Protein AF-R7BP49-F1 (afdb_monomer_lite)

pLDDT: mean 89.94, std 10.21, range [45.31, 98.69]

Structure (mmCIF, N/CA/C/O backbone):
data_AF-R7BP49-F1
#
_entry.id   AF-R7BP49-F1
#
loop_
_atom_site.group_PDB
_atom_site.id
_atom_site.type_symbol
_atom_site.label_atom_id
_atom_site.label_alt_id
_atom_site.label_comp_id
_atom_site.label_asym_id
_atom_site.label_entity_id
_atom_site.label_seq_id
_atom_site.pdbx_PDB_ins_code
_atom_site.Cartn_x
_atom_site.Cartn_y
_atom_site.Cartn_z
_atom_site.occupancy
_atom_site.B_iso_or_equiv
_atom_site.auth_seq_id
_atom_site.auth_comp_id
_atom_site.auth_asym_id
_atom_site.auth_atom_id
_atom_site.pdbx_PDB_model_num
ATOM 1 N N . MET A 1 1 ? 64.793 8.394 -51.355 1.00 45.31 1 MET A N 1
ATOM 2 C CA . MET A 1 1 ? 64.317 8.386 -49.951 1.00 45.31 1 MET A CA 1
ATOM 3 C C . MET A 1 1 ? 62.879 8.900 -49.948 1.00 45.31 1 MET A C 1
ATOM 5 O O . MET A 1 1 ? 62.645 10.075 -50.202 1.00 45.31 1 MET A O 1
ATOM 9 N N . ASN A 1 2 ? 61.905 7.989 -49.867 1.00 50.00 2 ASN A N 1
ATOM 10 C CA . ASN A 1 2 ? 60.581 8.175 -50.478 1.00 50.00 2 ASN A CA 1
ATOM 11 C C . ASN A 1 2 ? 59.576 8.895 -49.555 1.00 50.00 2 ASN A C 1
ATOM 13 O O . ASN A 1 2 ? 58.986 8.273 -48.675 1.00 50.00 2 ASN A O 1
ATOM 17 N N . ARG A 1 3 ? 59.296 10.179 -49.835 1.00 54.47 3 ARG A N 1
ATOM 18 C CA . ARG A 1 3 ? 58.255 11.026 -49.197 1.00 54.47 3 ARG A CA 1
ATOM 19 C C . ARG A 1 3 ? 56.801 10.529 -49.368 1.00 54.47 3 ARG A C 1
ATOM 21 O O . ARG A 1 3 ? 55.885 11.114 -48.804 1.00 54.47 3 ARG A O 1
ATOM 28 N N . ILE A 1 4 ? 56.578 9.449 -50.120 1.00 57.53 4 ILE A N 1
ATOM 29 C CA . ILE A 1 4 ? 55.246 8.942 -50.506 1.00 57.53 4 ILE A CA 1
ATOM 30 C C . ILE A 1 4 ? 54.594 8.078 -49.398 1.00 57.53 4 ILE A C 1
ATOM 32 O O . ILE A 1 4 ? 53.382 7.892 -49.397 1.00 57.53 4 ILE A O 1
ATOM 36 N N . ARG A 1 5 ? 55.348 7.599 -48.394 1.00 63.31 5 ARG A N 1
ATOM 37 C CA . ARG A 1 5 ? 54.803 6.701 -47.349 1.00 63.31 5 ARG A CA 1
ATOM 38 C C . ARG A 1 5 ? 53.986 7.397 -46.253 1.00 63.31 5 ARG A C 1
ATOM 40 O O . ARG A 1 5 ? 53.000 6.828 -45.805 1.00 63.31 5 ARG A O 1
ATOM 47 N N . ILE A 1 6 ? 54.345 8.616 -45.844 1.00 69.62 6 ILE A N 1
ATOM 48 C CA . ILE A 1 6 ? 53.715 9.275 -44.679 1.00 69.62 6 ILE A CA 1
ATOM 49 C C . ILE A 1 6 ? 52.261 9.664 -44.980 1.00 69.62 6 ILE A C 1
ATOM 51 O O . ILE A 1 6 ? 51.375 9.397 -44.177 1.00 69.62 6 ILE A O 1
ATOM 55 N N . ARG A 1 7 ? 51.990 10.219 -46.170 1.00 72.56 7 ARG A N 1
ATOM 56 C CA . ARG A 1 7 ? 50.642 10.674 -46.547 1.00 72.56 7 ARG A CA 1
ATOM 57 C C . ARG A 1 7 ? 49.639 9.521 -46.641 1.00 72.56 7 ARG A C 1
ATOM 59 O O . ARG A 1 7 ? 48.511 9.671 -46.193 1.00 72.56 7 ARG A O 1
ATOM 66 N N . ASN A 1 8 ? 50.059 8.367 -47.158 1.00 77.12 8 ASN A N 1
ATOM 67 C CA . ASN A 1 8 ? 49.196 7.187 -47.244 1.00 77.12 8 ASN A CA 1
ATOM 68 C C . ASN A 1 8 ? 48.911 6.583 -45.863 1.00 77.12 8 ASN A C 1
ATOM 70 O O . ASN A 1 8 ? 47.786 6.164 -45.617 1.00 77.12 8 ASN A O 1
ATOM 74 N N . ILE A 1 9 ? 49.894 6.588 -44.955 1.00 82.19 9 ILE A N 1
ATOM 75 C CA . ILE A 1 9 ? 49.701 6.148 -43.565 1.00 82.19 9 ILE A CA 1
ATOM 76 C C . ILE A 1 9 ? 48.737 7.095 -42.836 1.00 82.19 9 ILE A C 1
ATOM 78 O O . ILE A 1 9 ? 47.821 6.620 -42.174 1.00 82.19 9 ILE A O 1
ATOM 82 N N . CYS A 1 10 ? 48.872 8.414 -43.021 1.00 82.38 10 CYS A N 1
ATOM 83 C CA . CYS A 1 10 ? 47.944 9.396 -42.450 1.00 82.38 10 CYS A CA 1
ATOM 84 C C . CYS A 1 10 ? 46.516 9.264 -43.005 1.00 82.38 10 CYS A C 1
ATOM 86 O O . CYS A 1 10 ? 45.552 9.355 -42.251 1.00 82.38 10 CYS A O 1
ATOM 88 N N . ILE A 1 11 ? 46.353 9.033 -44.312 1.00 87.94 11 ILE A N 1
ATOM 89 C CA . ILE A 1 11 ? 45.025 8.811 -44.907 1.00 87.94 11 ILE A CA 1
ATOM 90 C C . ILE A 1 11 ? 44.417 7.510 -44.367 1.00 87.94 11 ILE A C 1
ATOM 92 O O . ILE A 1 11 ? 43.256 7.502 -43.967 1.00 87.94 11 ILE A O 1
ATOM 96 N N . ALA A 1 12 ? 45.202 6.431 -44.287 1.00 87.69 12 ALA A N 1
ATOM 97 C CA . ALA A 1 12 ? 44.746 5.161 -43.729 1.00 87.69 12 ALA A CA 1
ATOM 98 C C . ALA A 1 12 ? 44.321 5.299 -42.257 1.00 87.69 12 ALA A C 1
ATOM 100 O O . ALA A 1 12 ? 43.263 4.795 -41.887 1.00 87.69 12 ALA A O 1
ATOM 101 N N . SER A 1 13 ? 45.082 6.032 -41.434 1.00 89.31 13 SER A N 1
ATOM 102 C CA . SER A 1 13 ? 44.701 6.277 -40.039 1.00 89.31 13 SER A CA 1
ATOM 103 C C . SER A 1 13 ? 43.409 7.085 -39.927 1.00 89.31 13 SER A C 1
ATOM 105 O O . SER A 1 13 ? 42.563 6.737 -39.113 1.00 89.31 13 SER A O 1
ATOM 107 N N . ILE A 1 14 ? 43.206 8.104 -40.773 1.00 93.06 14 ILE A N 1
ATOM 108 C CA . ILE A 1 14 ? 41.964 8.900 -40.783 1.00 93.06 14 ILE A CA 1
ATOM 109 C C . ILE A 1 14 ? 40.758 8.020 -41.124 1.00 93.06 14 ILE A C 1
ATOM 111 O O . ILE A 1 14 ? 39.738 8.090 -40.443 1.00 93.06 14 ILE A O 1
ATOM 115 N N . VAL A 1 15 ? 40.870 7.165 -42.143 1.00 94.38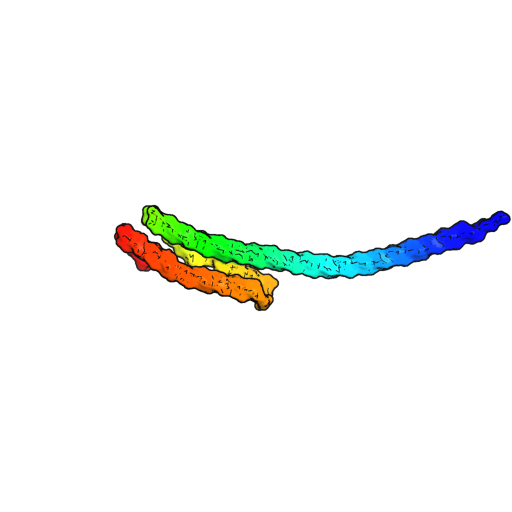 15 VAL A N 1
ATOM 116 C CA . VAL A 1 15 ? 39.779 6.263 -42.545 1.00 94.38 15 VAL A CA 1
ATOM 117 C C . VAL A 1 15 ? 39.438 5.275 -41.427 1.00 94.38 15 VAL A C 1
ATOM 119 O O . VAL A 1 15 ? 38.261 5.068 -41.136 1.00 94.38 15 VAL A O 1
ATOM 122 N N . VAL A 1 16 ? 40.448 4.705 -40.762 1.00 94.25 16 VAL A N 1
ATOM 123 C CA . VAL A 1 16 ? 40.244 3.797 -39.622 1.00 94.25 16 VAL A CA 1
ATOM 124 C C . VAL A 1 16 ? 39.575 4.521 -38.451 1.00 94.25 16 VAL A C 1
ATOM 126 O O . VAL A 1 16 ? 38.617 3.999 -37.885 1.00 94.25 16 VAL A O 1
ATOM 129 N N . THR A 1 17 ? 40.015 5.737 -38.116 1.00 95.25 17 THR A N 1
ATOM 130 C CA . THR A 1 17 ? 39.380 6.551 -37.069 1.00 95.25 17 THR A CA 1
ATOM 131 C C . THR A 1 17 ? 37.928 6.883 -37.412 1.00 95.25 17 THR A C 1
ATOM 133 O O . THR A 1 17 ? 37.067 6.763 -36.545 1.00 95.25 17 THR A O 1
ATOM 136 N N . LEU A 1 18 ? 37.625 7.241 -38.665 1.00 95.19 18 LEU A N 1
ATOM 137 C CA . LEU A 1 18 ? 36.252 7.510 -39.107 1.00 95.19 18 LEU A CA 1
ATOM 138 C C . LEU A 1 18 ? 35.366 6.260 -39.019 1.00 95.19 18 LEU A C 1
ATOM 140 O O . LEU A 1 18 ? 34.237 6.350 -38.542 1.00 95.19 18 LEU A O 1
ATOM 144 N N . MET A 1 19 ? 35.878 5.088 -39.409 1.00 95.38 19 MET A N 1
ATOM 145 C CA . MET A 1 19 ? 35.164 3.818 -39.227 1.00 95.38 19 MET A CA 1
ATOM 146 C C . MET A 1 19 ? 34.874 3.526 -37.751 1.00 95.38 19 MET A C 1
ATOM 148 O O . MET A 1 19 ? 33.741 3.197 -37.403 1.00 95.38 19 MET A O 1
ATOM 152 N N . LEU A 1 20 ? 35.875 3.671 -36.876 1.00 94.81 20 LEU A N 1
ATOM 153 C CA . LEU A 1 20 ? 35.722 3.476 -35.430 1.00 94.81 20 LEU A CA 1
ATOM 154 C C . LEU A 1 20 ? 34.710 4.454 -34.823 1.00 94.81 20 LEU A C 1
ATOM 156 O O . LEU A 1 20 ? 33.918 4.056 -33.967 1.00 94.81 20 LEU A O 1
ATOM 160 N N . ALA A 1 21 ? 34.699 5.708 -35.282 1.00 95.06 21 ALA A N 1
ATOM 161 C CA . ALA A 1 21 ? 33.736 6.712 -34.844 1.00 95.06 21 ALA A CA 1
ATOM 162 C C . ALA A 1 21 ? 32.304 6.321 -35.240 1.00 95.06 21 ALA A C 1
ATOM 164 O O . ALA A 1 21 ? 31.417 6.314 -34.390 1.00 95.06 21 ALA A O 1
ATOM 165 N N . LEU A 1 22 ? 32.084 5.917 -36.497 1.00 94.19 22 LEU A N 1
ATOM 166 C CA . LEU A 1 22 ? 30.771 5.462 -36.969 1.00 94.19 22 LEU A CA 1
ATOM 167 C C . LEU A 1 22 ? 30.287 4.211 -36.223 1.00 94.19 22 LEU A C 1
ATOM 169 O O . LEU A 1 22 ? 29.120 4.142 -35.835 1.00 94.19 22 LEU A O 1
ATOM 173 N N . LEU A 1 23 ? 31.183 3.251 -35.969 1.00 94.06 23 LEU A N 1
ATOM 174 C CA . LEU A 1 23 ? 30.872 2.058 -35.180 1.00 94.06 23 LEU A CA 1
ATOM 175 C C . LEU A 1 23 ? 30.461 2.428 -33.748 1.00 94.06 23 LEU A C 1
ATOM 177 O O . LEU A 1 23 ? 29.447 1.939 -33.253 1.00 94.06 23 LEU A O 1
ATOM 181 N N . SER A 1 24 ? 31.219 3.321 -33.106 1.00 90.12 24 SER A N 1
ATOM 182 C CA . SER A 1 24 ? 30.938 3.800 -31.747 1.00 90.12 24 SER A CA 1
ATOM 183 C C . SER A 1 24 ? 29.579 4.493 -31.663 1.00 90.12 24 SER A C 1
ATOM 185 O O . SER A 1 24 ? 28.807 4.198 -30.756 1.00 90.12 24 SER A O 1
ATOM 187 N N . ILE A 1 25 ? 29.245 5.347 -32.637 1.00 92.69 25 ILE A N 1
ATOM 188 C CA . ILE A 1 25 ? 27.934 6.012 -32.718 1.00 92.69 25 ILE A CA 1
ATOM 189 C C . ILE A 1 25 ? 26.811 4.974 -32.845 1.00 92.69 25 ILE A C 1
ATOM 191 O O . ILE A 1 25 ? 25.817 5.052 -32.126 1.00 92.69 25 ILE A O 1
ATOM 195 N N . GLY A 1 26 ? 26.979 3.967 -33.708 1.00 88.38 26 GLY A N 1
ATOM 196 C CA . GLY A 1 26 ? 25.990 2.900 -33.878 1.00 88.38 26 GLY A CA 1
ATOM 197 C C . GLY A 1 26 ? 25.748 2.086 -32.602 1.00 88.38 26 GLY A C 1
ATOM 198 O O . GLY A 1 26 ? 24.600 1.772 -32.281 1.00 88.38 26 GLY A O 1
ATOM 199 N N . LEU A 1 27 ? 26.810 1.775 -31.850 1.00 87.81 27 LEU A N 1
ATOM 200 C CA . LEU A 1 27 ? 26.702 1.117 -30.544 1.00 87.81 27 LEU A CA 1
ATOM 201 C C . LEU A 1 27 ? 26.020 2.016 -29.507 1.00 87.81 27 LEU A C 1
ATOM 203 O O . LEU A 1 27 ? 25.194 1.527 -28.744 1.00 87.81 27 LEU A O 1
ATOM 207 N N . PHE A 1 28 ? 26.314 3.318 -29.510 1.00 89.19 28 PHE A N 1
ATOM 208 C CA . PHE A 1 28 ? 25.725 4.277 -28.577 1.00 89.19 28 PHE A CA 1
ATOM 209 C C . PHE A 1 28 ? 24.210 4.413 -28.772 1.00 89.19 28 PHE A C 1
ATOM 211 O O . PHE A 1 28 ? 23.463 4.355 -27.803 1.00 89.19 28 PHE A O 1
ATOM 218 N N . LEU A 1 29 ? 23.745 4.504 -30.023 1.00 84.69 29 LEU A N 1
ATOM 219 C CA . LEU A 1 29 ? 22.314 4.585 -30.342 1.00 84.69 29 LEU A CA 1
ATOM 220 C C . LEU A 1 29 ? 21.556 3.316 -29.925 1.00 84.69 29 LEU A C 1
ATOM 222 O O . LEU A 1 29 ? 20.474 3.401 -29.348 1.00 84.69 29 LEU A O 1
ATOM 226 N N . LYS A 1 30 ? 22.132 2.130 -30.171 1.00 81.75 30 LYS A N 1
ATOM 227 C CA . LYS A 1 30 ? 21.543 0.863 -29.705 1.00 81.75 30 LYS A CA 1
ATOM 228 C C . LYS A 1 30 ? 21.546 0.756 -28.180 1.00 81.75 30 LYS A C 1
ATOM 230 O O . LYS A 1 30 ? 20.566 0.294 -27.604 1.00 81.75 30 LYS A O 1
ATOM 235 N N . GLY A 1 31 ? 22.636 1.188 -27.547 1.00 76.94 31 GLY A N 1
ATOM 236 C CA . GLY A 1 31 ? 22.785 1.198 -26.097 1.00 76.94 31 GLY A CA 1
ATOM 237 C C . GLY A 1 31 ? 21.772 2.113 -25.416 1.00 76.94 31 GLY A C 1
ATOM 238 O O . GLY A 1 31 ? 21.183 1.704 -24.425 1.00 76.94 31 GLY A O 1
ATOM 239 N N . GLN A 1 32 ? 21.504 3.298 -25.976 1.00 77.81 32 GLN A N 1
ATOM 240 C CA . GLN A 1 32 ? 20.499 4.222 -25.440 1.00 77.81 32 GLN A CA 1
ATOM 241 C C . GLN A 1 32 ? 19.097 3.611 -25.430 1.00 77.81 32 GLN A C 1
ATOM 243 O O . GLN A 1 32 ? 18.470 3.596 -24.380 1.00 77.81 32 GLN A O 1
ATOM 248 N N . ALA A 1 33 ? 18.637 3.024 -26.538 1.00 78.44 33 ALA A N 1
ATOM 249 C CA . ALA A 1 33 ? 17.304 2.416 -26.591 1.00 78.44 33 ALA A CA 1
ATOM 250 C C . ALA A 1 33 ? 17.143 1.243 -25.600 1.00 78.44 33 ALA A C 1
ATOM 252 O O . ALA A 1 33 ? 16.099 1.085 -24.971 1.00 78.44 33 ALA A O 1
ATOM 253 N N . GLN A 1 34 ? 18.185 0.420 -25.433 1.00 81.25 34 GLN A N 1
ATOM 254 C CA . GLN A 1 34 ? 18.180 -0.661 -24.439 1.00 81.25 34 GLN A CA 1
ATOM 255 C C . GLN A 1 34 ? 18.215 -0.126 -23.005 1.00 81.25 34 GLN A C 1
ATOM 257 O O . GLN A 1 34 ? 17.562 -0.685 -22.126 1.00 81.25 34 GLN A O 1
ATOM 262 N N . PHE A 1 35 ? 18.963 0.951 -22.773 1.00 81.12 35 PHE A N 1
ATOM 263 C CA . PHE A 1 35 ? 19.062 1.594 -21.471 1.00 81.12 35 PHE A CA 1
ATOM 264 C C . PHE A 1 35 ? 17.748 2.272 -21.075 1.00 81.12 35 PHE A C 1
ATOM 266 O O . PHE A 1 35 ? 17.308 2.092 -19.948 1.00 81.12 35 PHE A O 1
ATOM 273 N N . GLU A 1 36 ? 17.075 2.965 -21.997 1.00 82.56 36 GLU A N 1
ATOM 274 C CA . GLU A 1 36 ? 15.751 3.557 -21.764 1.00 82.56 36 GLU A CA 1
ATOM 275 C C . GLU A 1 36 ? 14.702 2.489 -21.435 1.00 82.56 36 GLU A C 1
ATOM 277 O O . GLU A 1 36 ? 13.921 2.652 -20.496 1.00 82.56 36 GLU A O 1
ATOM 282 N N . ALA A 1 37 ? 14.711 1.362 -22.156 1.00 80.56 37 ALA A N 1
ATOM 283 C CA . ALA A 1 37 ? 13.815 0.243 -21.869 1.00 80.56 37 ALA A CA 1
ATOM 284 C C . ALA A 1 37 ? 14.090 -0.374 -20.486 1.00 80.56 37 ALA A C 1
ATOM 286 O O . ALA A 1 37 ? 13.154 -0.656 -19.737 1.00 80.56 37 ALA A O 1
ATOM 287 N N . LEU A 1 38 ? 15.365 -0.550 -20.125 1.00 84.25 38 LEU A N 1
ATOM 288 C CA . LEU A 1 38 ? 15.760 -1.061 -18.812 1.00 84.25 38 LEU A CA 1
ATOM 289 C C . LEU A 1 38 ? 15.398 -0.083 -17.689 1.00 84.25 38 LEU A C 1
ATOM 291 O O . LEU A 1 38 ? 14.906 -0.507 -16.644 1.00 84.25 38 LEU A O 1
ATOM 295 N N . GLN A 1 39 ? 15.621 1.212 -17.903 1.00 84.12 39 GLN A N 1
ATOM 296 C CA . GLN A 1 39 ? 15.283 2.259 -16.948 1.00 84.12 39 GLN A CA 1
ATOM 297 C C . GLN A 1 39 ? 13.775 2.302 -16.710 1.00 84.12 39 GLN A C 1
ATOM 299 O O . GLN A 1 39 ? 13.346 2.217 -15.567 1.00 84.12 39 GLN A O 1
ATOM 304 N N . THR A 1 40 ? 12.979 2.294 -17.780 1.00 83.56 40 THR A N 1
ATOM 305 C CA . THR A 1 40 ? 11.513 2.246 -17.688 1.00 83.56 40 THR A CA 1
ATOM 306 C C . THR A 1 40 ? 11.043 1.017 -16.910 1.00 83.56 40 THR A C 1
ATOM 308 O O . THR A 1 40 ? 10.245 1.140 -15.987 1.00 83.56 40 THR A O 1
ATOM 311 N N . ALA A 1 41 ? 11.574 -0.169 -17.227 1.00 82.81 41 ALA A N 1
ATOM 312 C CA . ALA A 1 41 ? 11.225 -1.395 -16.511 1.00 82.81 41 ALA A CA 1
ATOM 313 C C . ALA A 1 41 ? 11.610 -1.334 -15.021 1.00 82.81 41 ALA A C 1
ATOM 315 O O . ALA A 1 41 ? 10.866 -1.822 -14.171 1.00 82.81 41 ALA A O 1
ATOM 316 N N . THR A 1 42 ? 12.747 -0.712 -14.702 1.00 87.06 42 THR A N 1
ATOM 317 C CA . THR A 1 42 ? 13.209 -0.517 -13.321 1.00 87.06 42 THR A CA 1
ATOM 318 C C . THR A 1 42 ? 12.303 0.453 -12.567 1.00 87.06 42 THR A C 1
ATOM 320 O O . THR A 1 42 ? 11.886 0.149 -11.453 1.00 87.06 42 THR A O 1
ATOM 323 N N . ASP A 1 43 ? 11.944 1.582 -13.175 1.00 84.56 43 ASP A N 1
ATOM 324 C CA . ASP A 1 43 ? 11.061 2.579 -12.566 1.00 84.56 43 ASP A CA 1
ATOM 325 C C . ASP A 1 43 ? 9.666 1.994 -12.309 1.00 84.56 43 ASP A C 1
ATOM 327 O O . ASP A 1 43 ? 9.103 2.171 -11.226 1.00 84.56 43 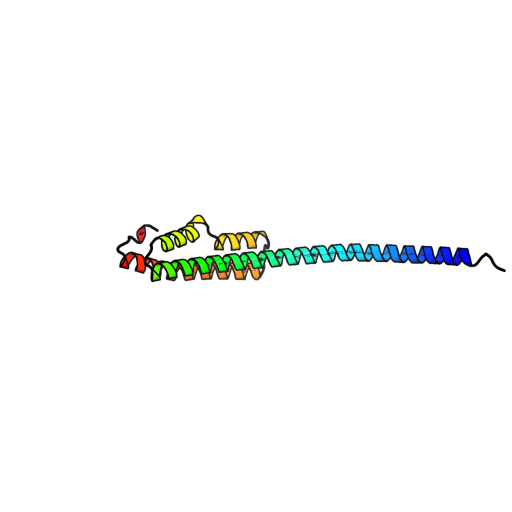ASP A O 1
ATOM 331 N N . THR A 1 44 ? 9.132 1.222 -13.262 1.00 84.50 44 THR A N 1
ATOM 332 C CA . THR A 1 44 ? 7.880 0.481 -13.080 1.00 84.50 44 THR A CA 1
ATOM 333 C C . THR A 1 44 ? 7.989 -0.527 -11.937 1.00 84.50 44 THR A C 1
ATOM 335 O O . THR A 1 44 ? 7.100 -0.569 -11.089 1.00 84.50 44 THR A O 1
ATOM 338 N N . TYR A 1 45 ? 9.075 -1.306 -11.867 1.00 85.81 45 TYR A N 1
ATOM 339 C CA . TYR A 1 45 ? 9.305 -2.261 -10.778 1.00 85.81 45 TYR A CA 1
ATOM 340 C C . TYR A 1 45 ? 9.328 -1.572 -9.404 1.00 85.81 45 TYR A C 1
ATOM 342 O O . TYR A 1 45 ? 8.599 -1.981 -8.501 1.00 85.81 45 TYR A O 1
ATOM 350 N N . VAL A 1 46 ? 10.102 -0.491 -9.259 1.00 87.25 46 VAL A N 1
ATOM 351 C CA . VAL A 1 46 ? 10.200 0.281 -8.007 1.00 87.25 46 VAL A CA 1
ATOM 352 C C . VAL A 1 46 ? 8.843 0.856 -7.609 1.00 87.25 46 VAL A C 1
ATOM 354 O O . VAL A 1 46 ? 8.472 0.841 -6.435 1.00 87.25 46 VAL A O 1
ATOM 357 N N . ALA A 1 47 ? 8.070 1.346 -8.578 1.00 86.38 47 ALA A N 1
ATOM 358 C CA . ALA A 1 47 ? 6.740 1.868 -8.305 1.00 86.38 47 ALA A CA 1
ATOM 359 C C . ALA A 1 47 ? 5.775 0.771 -7.823 1.00 86.38 47 ALA A C 1
ATOM 361 O O . ALA A 1 47 ? 5.005 1.022 -6.899 1.00 86.38 47 ALA A O 1
ATOM 362 N N . CYS A 1 48 ? 5.852 -0.439 -8.385 1.00 89.31 48 CYS A N 1
ATOM 363 C CA . CYS A 1 48 ? 5.050 -1.576 -7.924 1.00 89.31 48 CYS A CA 1
ATOM 364 C C . CYS A 1 48 ? 5.408 -1.991 -6.500 1.00 89.31 48 CYS A C 1
ATOM 366 O O . CYS A 1 48 ? 4.524 -2.258 -5.689 1.00 89.31 48 CYS A O 1
ATOM 368 N N . GLU A 1 49 ? 6.706 -2.036 -6.193 1.00 92.31 49 GLU A N 1
ATOM 369 C CA . GLU A 1 49 ? 7.189 -2.346 -4.850 1.00 92.31 49 GLU A CA 1
ATOM 370 C C . GLU A 1 49 ? 6.655 -1.330 -3.837 1.00 92.31 49 GLU A C 1
ATOM 372 O O . GLU A 1 49 ? 6.167 -1.709 -2.773 1.00 92.31 49 GLU A O 1
ATOM 377 N N . LYS A 1 50 ? 6.674 -0.043 -4.195 1.00 94.44 50 LYS A N 1
ATOM 378 C CA . LYS A 1 50 ? 6.132 1.024 -3.356 1.00 94.44 50 LYS A CA 1
ATOM 379 C C . LYS A 1 50 ? 4.635 0.852 -3.092 1.00 94.44 50 LYS A C 1
ATOM 381 O O . LYS A 1 50 ? 4.213 0.990 -1.946 1.00 94.44 50 LYS A O 1
ATOM 386 N N . ASP A 1 51 ? 3.844 0.534 -4.113 1.00 95.31 51 ASP A N 1
ATOM 387 C CA . ASP A 1 51 ? 2.398 0.333 -3.952 1.00 95.31 51 ASP A CA 1
ATOM 388 C C . ASP A 1 51 ? 2.111 -0.900 -3.075 1.00 95.31 51 ASP A C 1
ATOM 390 O O . ASP A 1 51 ? 1.280 -0.854 -2.166 1.00 95.31 51 ASP A O 1
ATOM 394 N N . ALA A 1 52 ? 2.868 -1.985 -3.259 1.00 94.38 52 ALA A N 1
ATOM 395 C CA . ALA A 1 52 ? 2.780 -3.167 -2.405 1.00 94.38 52 ALA A CA 1
ATOM 396 C C . ALA A 1 52 ? 3.126 -2.867 -0.940 1.00 94.38 52 ALA A C 1
ATOM 398 O O . ALA A 1 52 ? 2.408 -3.285 -0.027 1.00 94.38 52 ALA A O 1
ATOM 399 N N . GLN A 1 53 ? 4.189 -2.096 -0.707 1.00 96.88 53 GLN A N 1
ATOM 400 C CA . GLN A 1 53 ? 4.575 -1.647 0.630 1.00 96.88 53 GLN A CA 1
ATOM 401 C C . GLN A 1 53 ? 3.520 -0.733 1.254 1.00 96.88 53 GLN A C 1
ATOM 403 O O . GLN A 1 53 ? 3.247 -0.850 2.450 1.00 96.88 53 GLN A O 1
ATOM 408 N N . GLN A 1 54 ? 2.903 0.154 0.470 1.00 97.62 54 GLN A N 1
ATOM 409 C CA . GLN A 1 54 ? 1.837 1.029 0.947 1.00 97.62 54 GLN A CA 1
ATOM 410 C C . GLN A 1 54 ? 0.619 0.218 1.398 1.00 97.62 54 GLN A C 1
ATOM 412 O O . GLN A 1 54 ? 0.127 0.439 2.505 1.00 97.62 54 GLN A O 1
ATOM 417 N N . LEU A 1 55 ? 0.180 -0.760 0.599 1.00 97.25 55 LEU A N 1
ATOM 418 C CA . LEU A 1 55 ? -0.923 -1.646 0.972 1.00 97.25 55 LEU A CA 1
ATOM 419 C C . LEU A 1 55 ? -0.614 -2.415 2.260 1.00 97.25 55 LEU A C 1
ATOM 421 O O . LEU A 1 55 ? -1.430 -2.431 3.183 1.00 97.25 55 LEU A O 1
ATOM 425 N N . GLN A 1 56 ? 0.575 -3.019 2.343 1.0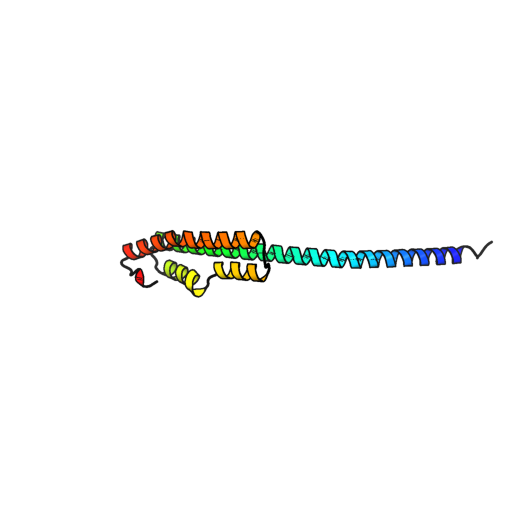0 98.00 56 GLN A N 1
ATOM 426 C CA . GLN A 1 56 ? 1.007 -3.748 3.535 1.00 98.00 56 GLN A CA 1
ATOM 427 C C . GLN A 1 56 ? 1.033 -2.839 4.768 1.00 98.00 56 GLN A C 1
ATOM 429 O O . GLN A 1 56 ? 0.523 -3.208 5.824 1.00 98.00 56 GLN A O 1
ATOM 434 N N . THR A 1 57 ? 1.600 -1.640 4.637 1.00 98.38 57 THR A N 1
ATOM 435 C CA . THR A 1 57 ? 1.701 -0.672 5.735 1.00 98.38 57 THR A CA 1
ATOM 436 C C . THR A 1 57 ? 0.325 -0.234 6.217 1.00 98.38 57 THR A C 1
ATOM 438 O O . THR A 1 57 ? 0.087 -0.192 7.422 1.00 98.38 57 THR A O 1
ATOM 441 N N . ALA A 1 58 ? -0.597 0.036 5.297 1.00 98.06 58 ALA A N 1
ATOM 442 C CA . ALA A 1 58 ? -1.955 0.428 5.635 1.00 98.06 58 ALA A CA 1
ATOM 443 C C . ALA A 1 58 ? -2.734 -0.711 6.316 1.00 98.06 58 ALA A C 1
ATOM 445 O O . ALA A 1 58 ? -3.395 -0.479 7.324 1.00 98.06 58 ALA A O 1
ATOM 446 N N . SER A 1 59 ? -2.591 -1.958 5.849 1.00 98.31 59 SER A N 1
ATOM 447 C CA . SER A 1 59 ? -3.183 -3.115 6.539 1.00 98.31 59 SER A CA 1
ATOM 448 C C . SER A 1 59 ? -2.598 -3.301 7.943 1.00 98.31 59 SER A C 1
ATOM 450 O O . SER A 1 59 ? -3.346 -3.503 8.894 1.00 98.31 59 SER A O 1
ATOM 452 N N . ASN A 1 60 ? -1.276 -3.179 8.102 1.00 98.56 60 ASN A N 1
ATOM 453 C CA . ASN A 1 60 ? -0.625 -3.261 9.413 1.00 98.56 60 ASN A CA 1
ATOM 454 C C . ASN A 1 60 ? -1.103 -2.151 10.356 1.00 98.56 60 ASN A C 1
ATOM 456 O O . ASN A 1 60 ? -1.284 -2.390 11.548 1.00 98.56 60 ASN A O 1
ATOM 460 N N . TYR A 1 61 ? -1.310 -0.942 9.830 1.00 98.62 61 TYR A N 1
ATOM 461 C CA . TYR A 1 61 ? -1.832 0.181 10.598 1.00 98.62 61 TYR A CA 1
ATOM 462 C C . TYR A 1 61 ? -3.230 -0.111 11.155 1.00 98.62 61 TYR A C 1
ATOM 464 O O . TYR A 1 61 ? -3.456 0.118 12.342 1.00 98.62 61 TYR A O 1
ATOM 472 N N . LEU A 1 62 ? -4.136 -0.663 10.340 1.00 98.56 62 LEU A N 1
ATOM 473 C CA . LEU A 1 62 ? -5.484 -1.062 10.764 1.00 98.56 62 LEU A CA 1
ATOM 474 C C . LEU A 1 62 ? -5.447 -2.114 11.885 1.00 98.56 62 LEU A C 1
ATOM 476 O O . LEU A 1 62 ? -6.080 -1.940 12.934 1.00 98.56 62 LEU A O 1
ATOM 480 N N . THR A 1 63 ? -4.632 -3.158 11.724 1.00 98.38 63 THR A N 1
ATOM 481 C CA . THR A 1 63 ? -4.457 -4.187 12.759 1.00 98.38 63 THR A CA 1
ATOM 482 C C . THR A 1 63 ? -3.860 -3.603 14.040 1.00 98.38 63 THR A C 1
ATOM 484 O O . THR A 1 63 ? -4.275 -3.954 15.147 1.00 98.38 63 THR A O 1
ATOM 487 N N . GLU A 1 64 ? -2.924 -2.663 13.920 1.00 98.69 64 GLU A N 1
ATOM 488 C CA . GLU A 1 64 ? -2.320 -1.989 15.067 1.00 98.69 64 GLU A CA 1
ATOM 489 C C . GLU A 1 64 ? -3.319 -1.087 15.803 1.00 98.69 64 GLU A C 1
ATOM 491 O O . GLU A 1 64 ? -3.376 -1.130 17.032 1.00 98.69 64 GLU A O 1
ATOM 496 N N . GLN A 1 65 ? -4.158 -0.324 15.091 1.00 98.62 65 GLN A N 1
ATOM 497 C CA . GLN A 1 65 ? -5.218 0.474 15.721 1.00 98.62 65 GLN A CA 1
ATOM 498 C C . GLN A 1 65 ? -6.210 -0.416 16.475 1.00 98.62 65 GLN A C 1
ATOM 500 O O . GLN A 1 65 ? -6.566 -0.119 17.615 1.00 98.62 65 GLN A O 1
ATOM 505 N N . THR A 1 66 ? -6.578 -1.555 15.887 1.00 98.38 66 THR A N 1
ATOM 506 C CA . THR A 1 66 ? -7.428 -2.562 16.535 1.00 98.38 66 THR A CA 1
ATOM 507 C C . THR A 1 66 ? -6.783 -3.088 17.819 1.00 98.38 66 THR A C 1
ATOM 509 O O . THR A 1 66 ? -7.424 -3.141 18.871 1.00 98.38 66 THR A O 1
ATOM 512 N N . ARG A 1 67 ? -5.494 -3.449 17.765 1.00 98.50 67 ARG A N 1
ATOM 513 C CA . ARG A 1 67 ? -4.736 -3.940 18.925 1.00 98.50 67 ARG A CA 1
ATOM 514 C C . ARG A 1 67 ? -4.651 -2.887 20.029 1.00 98.50 67 ARG A C 1
ATOM 516 O O . ARG A 1 67 ? -4.845 -3.215 21.198 1.00 98.50 67 ARG A O 1
ATOM 523 N N . LEU A 1 68 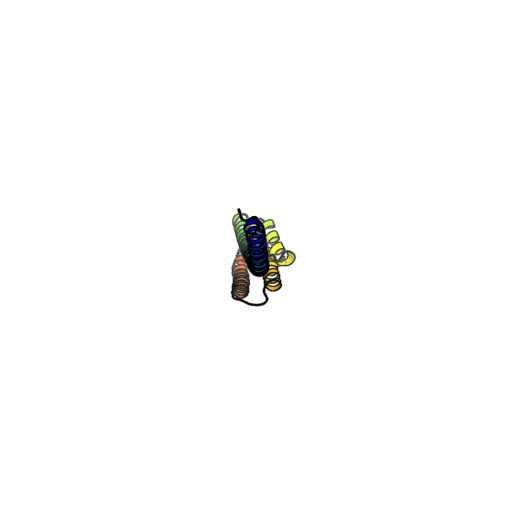? -4.361 -1.635 19.676 1.00 98.56 68 LEU A N 1
ATOM 524 C CA . LEU A 1 68 ? -4.272 -0.527 20.626 1.00 98.56 68 LEU A CA 1
ATOM 525 C C . LEU A 1 68 ? -5.631 -0.236 21.271 1.00 98.56 68 LEU A C 1
ATOM 527 O O . LEU A 1 68 ? -5.693 -0.131 22.495 1.00 98.56 68 LEU A O 1
ATOM 531 N N . ALA A 1 69 ? -6.713 -0.212 20.488 1.00 97.44 69 ALA A N 1
ATOM 532 C CA . ALA A 1 69 ? -8.074 -0.095 21.005 1.00 97.44 69 ALA A CA 1
ATOM 533 C C . ALA A 1 69 ? -8.393 -1.216 22.006 1.00 97.44 69 ALA A C 1
ATOM 535 O O . ALA A 1 69 ? -8.862 -0.941 23.107 1.00 97.44 69 ALA A O 1
ATOM 536 N N . ALA A 1 70 ? -8.070 -2.469 21.670 1.00 96.88 70 ALA A N 1
ATOM 537 C CA . ALA A 1 70 ? -8.287 -3.614 22.553 1.00 96.88 70 ALA A CA 1
ATOM 538 C C . ALA A 1 70 ? -7.469 -3.550 23.851 1.00 96.88 70 ALA A C 1
ATOM 540 O O . ALA A 1 70 ? -7.944 -3.969 24.903 1.00 96.88 70 ALA A O 1
ATOM 541 N N . MET A 1 71 ? -6.242 -3.029 23.793 1.00 97.62 71 MET A N 1
ATOM 542 C CA . MET A 1 71 ? -5.359 -2.964 24.958 1.00 97.62 71 MET A CA 1
ATOM 543 C C . MET A 1 71 ? -5.655 -1.802 25.901 1.00 97.62 71 MET A C 1
ATOM 545 O O . MET A 1 71 ? -5.424 -1.939 27.101 1.00 97.62 71 MET A O 1
ATOM 549 N N . THR A 1 72 ? -6.097 -0.656 25.381 1.00 96.75 72 THR A N 1
ATOM 550 C CA . THR A 1 72 ? -6.269 0.557 26.195 1.00 96.75 72 THR A CA 1
ATOM 551 C C . THR A 1 72 ? -7.726 0.946 26.408 1.00 96.75 72 THR A C 1
ATOM 553 O O . THR A 1 72 ? -8.020 1.680 27.348 1.00 96.75 72 THR A O 1
ATOM 556 N N . GLY A 1 73 ? -8.634 0.502 25.537 1.00 94.75 73 GLY A N 1
ATOM 557 C CA . GLY A 1 73 ? -10.028 0.936 25.524 1.00 94.75 73 GLY A CA 1
ATOM 558 C C . GLY A 1 73 ? -10.244 2.374 25.033 1.00 94.75 73 GLY A C 1
ATOM 559 O O . GLY A 1 73 ? -11.362 2.878 25.107 1.00 94.75 73 GLY A O 1
ATOM 560 N N . GLU A 1 74 ? -9.210 3.065 24.548 1.00 95.44 74 GLU A N 1
ATOM 561 C CA . GLU A 1 74 ? -9.334 4.462 24.118 1.00 95.44 74 GLU A CA 1
ATOM 562 C C . GLU A 1 74 ? -9.982 4.578 22.729 1.00 95.44 74 GLU A C 1
ATOM 564 O O . GLU A 1 74 ? -9.469 4.030 21.751 1.00 95.44 74 GLU A O 1
ATOM 569 N N . SER A 1 75 ? -11.058 5.370 22.618 1.00 92.62 75 SER A N 1
ATOM 570 C CA . SER A 1 75 ? -11.821 5.542 21.368 1.00 92.62 75 SER A CA 1
ATOM 571 C C . SER A 1 75 ? -10.996 6.118 20.218 1.00 92.62 75 SER A C 1
ATOM 573 O O . SER A 1 75 ? -11.243 5.776 19.070 1.00 92.62 75 SER A O 1
ATOM 575 N N . LYS A 1 76 ? -9.959 6.915 20.512 1.00 96.25 76 LYS A N 1
ATOM 576 C CA . LYS A 1 76 ? -9.107 7.556 19.495 1.00 96.25 76 LYS A CA 1
ATOM 577 C C . LYS A 1 76 ? -8.502 6.565 18.492 1.00 96.25 76 LYS A C 1
ATOM 579 O O . LYS A 1 76 ? -8.245 6.940 17.355 1.00 96.25 76 LYS A O 1
ATOM 584 N N . TYR A 1 77 ? -8.247 5.323 18.913 1.00 97.94 77 TYR A N 1
ATOM 585 C CA . TYR A 1 77 ? -7.700 4.284 18.039 1.00 97.94 77 TYR A CA 1
ATOM 586 C C . TYR A 1 77 ? -8.782 3.695 17.122 1.00 97.94 77 TYR A C 1
ATOM 588 O O . TYR A 1 77 ? -8.509 3.419 15.958 1.00 97.94 77 TYR A O 1
ATOM 596 N N . ILE A 1 78 ? -10.022 3.586 17.610 1.00 96.31 78 ILE A N 1
ATOM 597 C CA . ILE A 1 78 ? -11.191 3.208 16.802 1.00 96.31 78 ILE A CA 1
ATOM 598 C C . ILE A 1 78 ? -11.485 4.314 15.777 1.00 96.31 78 ILE A C 1
ATOM 600 O O . ILE A 1 78 ? -11.613 4.037 14.587 1.00 96.31 78 ILE A O 1
ATOM 604 N N . ASP A 1 79 ? -11.480 5.579 16.204 1.00 96.12 79 ASP A N 1
ATOM 605 C CA . ASP A 1 79 ? -11.679 6.732 15.316 1.00 96.12 79 ASP A CA 1
ATOM 606 C C . ASP A 1 79 ? -10.606 6.785 14.216 1.00 96.12 79 ASP A C 1
ATOM 608 O O . ASP A 1 79 ? -10.904 7.010 13.041 1.00 96.12 79 ASP A O 1
ATOM 612 N N . ALA A 1 80 ? -9.344 6.538 14.583 1.00 98.06 80 ALA A N 1
ATOM 613 C CA . ALA A 1 80 ? -8.229 6.494 13.645 1.00 98.06 80 ALA A CA 1
ATOM 614 C C . ALA A 1 80 ? -8.366 5.350 12.626 1.00 98.06 80 ALA A C 1
ATOM 616 O O . ALA A 1 80 ? -8.123 5.563 11.436 1.00 98.06 80 ALA A O 1
ATOM 617 N N . TYR A 1 81 ? -8.811 4.169 13.070 1.00 97.88 81 TYR A N 1
ATOM 618 C CA . TYR A 1 81 ? -9.119 3.040 12.193 1.00 97.88 81 TYR A CA 1
ATOM 619 C C . TYR A 1 81 ? -10.178 3.422 11.152 1.00 97.88 81 TYR A C 1
ATOM 621 O O . TYR A 1 81 ? -9.954 3.287 9.948 1.00 97.88 81 TYR A O 1
ATOM 629 N N . PHE A 1 82 ? -11.327 3.940 11.595 1.00 96.56 82 PHE A N 1
ATOM 630 C CA . PHE A 1 82 ? -12.423 4.271 10.684 1.00 96.56 82 PHE A CA 1
ATOM 631 C C . PHE A 1 82 ? -12.108 5.466 9.789 1.00 96.56 82 PHE A C 1
ATOM 633 O O . PHE A 1 82 ? -12.577 5.508 8.653 1.00 96.56 82 PHE A O 1
ATOM 640 N N . ASN A 1 83 ? -11.274 6.406 10.235 1.00 97.62 83 ASN A N 1
ATOM 641 C CA . ASN A 1 83 ? -10.769 7.460 9.364 1.00 97.62 83 ASN A CA 1
ATOM 642 C C . ASN A 1 83 ? -9.892 6.896 8.233 1.00 97.62 83 ASN A C 1
ATOM 644 O O . ASN A 1 83 ? -10.034 7.319 7.084 1.00 97.62 83 ASN A O 1
ATOM 648 N N . GLU A 1 84 ? -9.025 5.922 8.527 1.00 98.00 84 GLU A N 1
ATOM 649 C CA . GLU A 1 84 ? -8.250 5.238 7.487 1.00 98.00 84 GLU A CA 1
ATOM 650 C C . GLU A 1 84 ? -9.172 4.511 6.500 1.00 98.00 84 GLU A C 1
ATOM 652 O O . GLU A 1 84 ? -9.038 4.696 5.296 1.00 98.00 84 GLU A O 1
ATOM 657 N N . VAL A 1 85 ? -10.159 3.754 6.983 1.00 96.81 85 VAL A N 1
ATOM 658 C CA . VAL A 1 85 ? -11.069 2.980 6.119 1.00 96.81 85 VAL A CA 1
ATOM 659 C C . VAL A 1 85 ? -12.000 3.858 5.279 1.00 96.81 85 VAL A C 1
ATOM 661 O O . VAL A 1 85 ? -12.250 3.567 4.109 1.00 96.81 85 VAL A O 1
ATOM 664 N N . ASN A 1 86 ? -12.551 4.925 5.856 1.00 95.81 86 ASN A N 1
ATOM 665 C CA . ASN A 1 86 ? -13.624 5.689 5.219 1.00 95.81 86 ASN A CA 1
ATOM 666 C C . ASN A 1 86 ? -13.126 6.919 4.460 1.00 95.81 86 ASN A C 1
ATOM 668 O O . ASN A 1 86 ? -13.749 7.304 3.465 1.00 95.81 86 ASN A O 1
ATOM 672 N N . SER A 1 87 ? -12.013 7.512 4.895 1.00 96.44 87 SER A N 1
ATOM 673 C CA . SER A 1 87 ? -11.512 8.777 4.351 1.00 96.44 87 SER A CA 1
ATOM 674 C C . SER A 1 87 ? -10.208 8.600 3.584 1.00 96.44 87 SER A C 1
ATOM 676 O O . SER A 1 87 ? -10.129 9.020 2.433 1.00 96.44 87 SER A O 1
ATOM 678 N N . ILE A 1 88 ? -9.190 8.000 4.210 1.00 97.75 88 ILE A N 1
ATOM 679 C CA . ILE A 1 88 ? -7.836 7.953 3.635 1.00 97.75 88 ILE A CA 1
ATOM 680 C C . ILE A 1 88 ? -7.734 6.869 2.559 1.00 97.75 88 ILE A C 1
ATOM 682 O O . ILE A 1 88 ? -7.272 7.158 1.460 1.00 97.75 88 ILE A O 1
ATOM 686 N N . LYS A 1 89 ? -8.210 5.653 2.847 1.00 97.44 89 LYS A N 1
ATOM 687 C CA . LYS A 1 89 ? -8.282 4.518 1.914 1.00 97.44 89 LYS A CA 1
ATOM 688 C C . LYS A 1 89 ? -6.932 4.173 1.283 1.00 97.44 89 LYS A C 1
ATOM 690 O O . LYS A 1 89 ? -6.826 3.974 0.071 1.00 97.44 89 LYS A O 1
ATOM 695 N N . SER A 1 90 ? -5.868 4.126 2.089 1.00 97.50 90 SER A N 1
ATOM 696 C CA . SER A 1 90 ? -4.500 3.994 1.568 1.00 97.50 90 SER A CA 1
ATOM 697 C C . SER A 1 90 ? -4.271 2.682 0.815 1.00 97.50 90 SER A C 1
ATOM 699 O O . SER A 1 90 ? -3.462 2.658 -0.115 1.00 97.50 90 SER A O 1
ATOM 701 N N . ARG A 1 91 ? -4.969 1.599 1.197 1.00 96.06 91 ARG A N 1
ATOM 702 C CA . ARG A 1 91 ? -4.889 0.291 0.521 1.00 96.06 91 ARG A CA 1
ATOM 703 C C . ARG A 1 91 ? -5.517 0.353 -0.867 1.00 96.06 91 ARG A C 1
ATOM 705 O O . ARG A 1 91 ? -4.903 -0.066 -1.844 1.00 96.06 91 ARG A O 1
ATOM 712 N N . GLU A 1 92 ? -6.704 0.938 -0.968 1.00 95.88 92 GLU A N 1
ATOM 713 C CA . GLU A 1 92 ? -7.437 1.109 -2.217 1.00 95.88 92 GLU A CA 1
ATOM 714 C C . GLU A 1 92 ? -6.685 2.033 -3.175 1.00 95.88 92 GLU A C 1
ATOM 716 O O . GLU A 1 92 ? -6.585 1.726 -4.364 1.00 95.88 92 GLU A O 1
ATOM 721 N N . ILE A 1 93 ? -6.105 3.119 -2.653 1.00 96.00 93 ILE A N 1
ATOM 722 C CA . ILE A 1 93 ? -5.235 4.017 -3.420 1.00 96.00 93 ILE A CA 1
ATOM 723 C C . ILE A 1 93 ? -4.027 3.252 -3.961 1.00 96.00 93 ILE A C 1
ATOM 725 O O . ILE A 1 93 ? -3.732 3.372 -5.143 1.00 96.00 93 ILE A O 1
ATOM 729 N N . ALA A 1 94 ? -3.372 2.407 -3.158 1.00 95.50 94 ALA A N 1
ATOM 730 C CA . ALA A 1 94 ? -2.225 1.627 -3.626 1.00 95.50 94 ALA A CA 1
ATOM 731 C C . ALA A 1 94 ? -2.590 0.687 -4.791 1.00 95.50 94 ALA A C 1
ATOM 733 O O . ALA A 1 94 ? -1.854 0.580 -5.772 1.00 95.50 94 ALA A O 1
ATOM 734 N N . VAL A 1 95 ? -3.761 0.043 -4.725 1.00 94.25 95 VAL A N 1
ATOM 735 C CA . VAL A 1 95 ? -4.271 -0.791 -5.825 1.00 94.25 95 VAL A CA 1
ATOM 736 C C . VAL A 1 95 ? -4.581 0.048 -7.068 1.00 94.25 95 VAL A C 1
ATOM 738 O O . VAL A 1 95 ? -4.275 -0.374 -8.185 1.00 94.25 95 VAL A O 1
ATOM 741 N N . GLN A 1 96 ? -5.197 1.221 -6.903 1.00 94.06 96 GLN A N 1
ATOM 742 C CA . GLN A 1 96 ? -5.504 2.128 -8.013 1.00 94.06 96 GLN A CA 1
ATOM 743 C C . GLN A 1 96 ? -4.234 2.669 -8.678 1.00 94.06 96 GLN A C 1
ATOM 745 O O . GLN A 1 96 ? -4.132 2.648 -9.906 1.00 94.06 96 GLN A O 1
ATOM 750 N N . ASP A 1 97 ? -3.254 3.081 -7.879 1.00 93.19 97 ASP A N 1
ATOM 751 C CA . ASP A 1 97 ? -1.968 3.582 -8.350 1.00 93.19 97 ASP A CA 1
ATOM 752 C C . ASP A 1 97 ? -1.219 2.502 -9.132 1.00 93.19 97 ASP A C 1
ATOM 754 O O . ASP A 1 97 ? -0.726 2.786 -10.228 1.00 93.19 97 ASP A O 1
ATOM 758 N N . LEU A 1 98 ? -1.208 1.254 -8.650 1.00 91.38 98 LEU A N 1
ATOM 759 C CA . LEU A 1 98 ? -0.592 0.142 -9.374 1.00 91.38 98 LEU A CA 1
ATOM 760 C C . LEU A 1 98 ? -1.277 -0.096 -10.727 1.00 91.38 98 LEU A C 1
ATOM 762 O O . LEU A 1 98 ? -0.604 -0.187 -11.757 1.00 91.38 98 LEU A O 1
ATOM 766 N N . LYS A 1 99 ? -2.616 -0.144 -10.740 1.00 91.12 99 LYS A N 1
ATOM 767 C CA . LYS A 1 99 ? -3.420 -0.324 -11.964 1.00 91.12 99 LYS A CA 1
ATOM 768 C C . LYS A 1 99 ? -3.237 0.810 -12.975 1.00 91.12 99 LYS A C 1
ATOM 770 O O . LYS A 1 99 ? -3.431 0.601 -14.165 1.00 91.12 99 LYS A O 1
ATOM 775 N N . SER A 1 100 ? -2.873 2.011 -12.526 1.00 90.44 100 SER A N 1
ATOM 776 C CA . SER A 1 100 ? -2.581 3.134 -13.428 1.00 90.44 100 SER A CA 1
ATOM 777 C C . SER A 1 100 ? -1.228 3.000 -14.141 1.00 90.44 100 SER A C 1
ATOM 779 O O . SER A 1 100 ? -1.025 3.603 -15.195 1.00 90.44 100 SER A O 1
ATOM 781 N N . LYS A 1 101 ? -0.302 2.213 -13.575 1.00 86.88 101 LYS A N 1
ATOM 782 C CA . LYS A 1 101 ? 1.071 2.026 -14.075 1.00 86.88 101 LYS A CA 1
ATOM 783 C C . LYS A 1 101 ? 1.205 0.771 -14.929 1.00 86.88 101 LYS A C 1
ATOM 785 O O . LYS A 1 101 ? 1.990 0.753 -15.875 1.00 86.88 101 LYS A O 1
ATOM 790 N N . ILE A 1 102 ? 0.459 -0.277 -14.588 1.00 84.50 102 ILE A N 1
ATOM 791 C CA . ILE A 1 102 ? 0.446 -1.555 -15.297 1.00 84.50 102 ILE A CA 1
ATOM 792 C C . ILE A 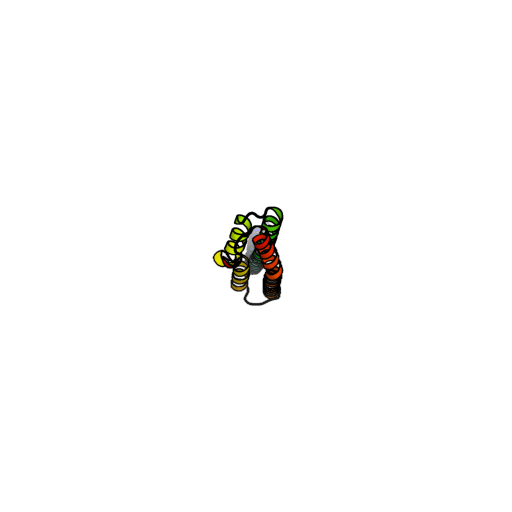1 102 ? -1.011 -1.934 -15.557 1.00 84.50 102 ILE A C 1
ATOM 794 O O . ILE A 1 102 ? -1.838 -1.865 -14.655 1.00 84.50 102 ILE A O 1
ATOM 798 N N . ASN A 1 103 ? -1.323 -2.348 -16.787 1.00 75.12 103 ASN A N 1
ATOM 799 C CA . ASN A 1 103 ? -2.692 -2.703 -17.178 1.00 75.12 103 ASN A CA 1
ATOM 800 C C . ASN A 1 103 ? -3.068 -4.155 -16.838 1.00 75.12 103 ASN A C 1
ATOM 802 O O . ASN A 1 103 ? -4.242 -4.451 -16.642 1.00 75.12 103 ASN A O 1
ATOM 806 N N . GLU A 1 104 ? -2.092 -5.063 -16.791 1.00 77.12 104 GLU A N 1
ATOM 807 C CA . GLU A 1 104 ? -2.299 -6.494 -16.560 1.00 77.12 104 GLU A CA 1
ATOM 808 C C . GLU A 1 104 ? -1.022 -7.165 -16.034 1.00 77.12 104 GLU A C 1
ATOM 810 O O . GLU A 1 104 ? 0.090 -6.701 -16.290 1.00 77.12 104 GLU A O 1
ATOM 815 N N . GLY A 1 105 ? -1.174 -8.275 -15.311 1.00 83.31 105 GLY A N 1
ATOM 816 C CA . GLY A 1 105 ? -0.058 -9.116 -14.885 1.00 83.31 105 GLY A CA 1
ATOM 817 C C . GLY A 1 105 ? -0.130 -9.544 -13.423 1.00 83.31 105 GLY A C 1
ATOM 818 O O . GLY A 1 105 ? -0.859 -8.976 -12.612 1.00 83.31 105 GLY A O 1
ATOM 819 N N . GLN A 1 106 ? 0.709 -10.523 -13.081 1.00 85.25 106 GLN A N 1
ATOM 820 C CA . GLN A 1 106 ? 0.710 -11.188 -11.771 1.00 85.25 106 GLN A CA 1
ATOM 821 C C . GLN A 1 106 ? 0.863 -10.226 -10.584 1.00 85.25 106 GLN A C 1
ATOM 823 O O . GLN A 1 106 ? 0.360 -10.514 -9.503 1.00 85.25 106 GLN A O 1
ATOM 828 N N . ALA A 1 107 ? 1.544 -9.090 -10.765 1.00 85.75 107 ALA A N 1
ATOM 829 C CA . ALA A 1 107 ? 1.716 -8.094 -9.709 1.00 85.75 107 ALA A CA 1
ATOM 830 C C . ALA A 1 107 ? 0.389 -7.420 -9.319 1.00 85.75 107 ALA A C 1
ATOM 832 O O . ALA A 1 107 ? 0.125 -7.237 -8.133 1.00 85.75 107 ALA A O 1
ATOM 833 N N . ILE A 1 108 ? -0.459 -7.091 -10.300 1.00 88.38 108 ILE A N 1
ATOM 834 C CA . ILE A 1 108 ? -1.780 -6.496 -10.050 1.00 88.38 108 ILE A CA 1
ATOM 835 C C . ILE A 1 108 ? -2.688 -7.520 -9.382 1.00 88.38 108 ILE A C 1
ATOM 837 O O . ILE A 1 108 ? -3.346 -7.190 -8.399 1.00 88.38 108 ILE A O 1
ATOM 841 N N . ASP A 1 109 ? -2.683 -8.759 -9.879 1.00 91.56 109 ASP A N 1
ATOM 842 C CA . ASP A 1 109 ? -3.490 -9.845 -9.318 1.00 91.56 109 ASP A CA 1
ATOM 843 C C . ASP A 1 109 ? -3.101 -10.124 -7.861 1.00 91.56 109 ASP A C 1
ATOM 845 O O . ASP A 1 109 ? -3.965 -10.238 -6.993 1.00 91.56 109 ASP A O 1
ATOM 849 N N . ALA A 1 110 ? -1.797 -10.169 -7.571 1.00 92.19 110 ALA A N 1
ATOM 850 C CA . ALA A 1 110 ? -1.289 -10.358 -6.219 1.00 92.19 110 ALA A CA 1
ATOM 851 C C . ALA A 1 110 ? -1.658 -9.190 -5.294 1.00 92.19 110 ALA A C 1
ATOM 853 O O . ALA A 1 110 ? -2.067 -9.424 -4.156 1.00 92.19 110 ALA A O 1
ATOM 854 N N . LEU A 1 111 ? -1.545 -7.942 -5.766 1.00 93.69 111 LEU A N 1
ATOM 855 C CA . LEU A 1 111 ? -1.892 -6.776 -4.955 1.00 93.69 111 LEU A CA 1
ATOM 856 C C . LEU A 1 111 ? -3.403 -6.695 -4.692 1.00 93.69 111 LEU A C 1
ATOM 858 O O . LEU A 1 111 ? -3.812 -6.389 -3.575 1.00 93.69 111 LEU A O 1
ATOM 862 N N . GLN A 1 112 ? -4.233 -7.022 -5.686 1.00 94.69 112 GLN A N 1
ATOM 863 C CA . GLN A 1 112 ? -5.683 -7.114 -5.516 1.00 94.69 112 GLN A CA 1
ATOM 864 C C . GLN A 1 112 ? -6.046 -8.212 -4.512 1.00 94.69 112 GLN A C 1
ATOM 866 O O . GLN A 1 112 ? -6.797 -7.947 -3.581 1.00 94.69 112 GLN A O 1
ATOM 871 N N . ALA A 1 113 ? -5.458 -9.405 -4.635 1.00 96.00 113 ALA A N 1
ATOM 872 C CA . ALA A 1 113 ? -5.684 -10.489 -3.684 1.00 96.00 113 ALA A CA 1
ATOM 873 C C . ALA A 1 113 ? -5.258 -10.101 -2.256 1.00 96.00 113 ALA A C 1
ATOM 875 O O . ALA A 1 113 ? -5.961 -10.407 -1.296 1.00 96.00 113 ALA A O 1
ATOM 876 N N . ALA A 1 114 ? -4.138 -9.388 -2.100 1.00 96.44 114 ALA A N 1
ATOM 877 C CA . ALA A 1 114 ? -3.705 -8.872 -0.803 1.00 96.44 114 ALA A CA 1
ATOM 878 C C . ALA A 1 114 ? -4.692 -7.842 -0.228 1.00 96.44 114 ALA A C 1
ATOM 880 O O . ALA A 1 114 ? -4.961 -7.850 0.973 1.00 96.44 114 ALA A O 1
ATOM 881 N N . ASN A 1 115 ? -5.258 -6.979 -1.075 1.00 97.00 115 ASN A N 1
ATOM 882 C CA . ASN A 1 115 ? -6.296 -6.035 -0.676 1.00 97.00 115 ASN A CA 1
ATOM 883 C C . ASN A 1 115 ? -7.577 -6.748 -0.223 1.00 97.00 115 ASN A C 1
ATOM 885 O O . ASN A 1 115 ? -8.153 -6.393 0.803 1.00 97.00 115 ASN A O 1
ATOM 889 N N . ASP A 1 116 ? -7.997 -7.772 -0.961 1.00 97.50 116 ASP A N 1
ATOM 890 C CA . ASP A 1 116 ? -9.203 -8.544 -0.662 1.00 97.50 116 ASP A CA 1
ATOM 891 C C . ASP A 1 116 ? -9.043 -9.316 0.659 1.00 97.50 116 ASP A C 1
ATOM 893 O O . ASP A 1 116 ? -9.904 -9.232 1.533 1.00 97.50 116 ASP A O 1
ATOM 897 N N . LEU A 1 117 ? -7.889 -9.956 0.877 1.00 97.81 117 LEU A N 1
ATOM 898 C CA . LEU A 1 117 ? -7.544 -10.579 2.161 1.00 97.81 117 LEU A CA 1
ATOM 899 C C . LEU A 1 117 ? -7.498 -9.560 3.308 1.00 97.81 117 LEU A C 1
ATOM 901 O O . LEU A 1 117 ? -7.909 -9.858 4.429 1.00 97.81 117 LEU A O 1
ATOM 905 N N . SER A 1 118 ? -7.017 -8.344 3.037 1.00 96.88 118 SER A N 1
ATOM 906 C CA . SER A 1 118 ? -7.039 -7.259 4.016 1.00 96.88 118 SER A CA 1
ATOM 907 C C . SER A 1 118 ? -8.477 -6.866 4.371 1.00 96.88 118 SER A C 1
ATOM 909 O O . SER A 1 118 ? -8.760 -6.665 5.545 1.00 96.88 118 SER A O 1
ATOM 911 N N . TYR A 1 119 ? -9.414 -6.827 3.416 1.00 96.62 119 TYR A N 1
ATOM 912 C CA . TYR A 1 119 ? -10.840 -6.631 3.718 1.00 96.62 119 TYR A CA 1
ATOM 913 C C . TYR A 1 119 ? -11.446 -7.771 4.538 1.00 96.62 119 TYR A C 1
ATOM 915 O O . TYR A 1 119 ? -12.233 -7.513 5.448 1.00 96.62 119 TYR A O 1
ATOM 923 N N . GLU A 1 120 ? -11.087 -9.023 4.254 1.00 97.12 120 GLU A N 1
ATOM 924 C CA . GLU A 1 120 ? -11.557 -10.160 5.051 1.00 97.12 120 GLU A CA 1
ATOM 925 C C . GLU A 1 120 ? -11.113 -10.036 6.515 1.00 97.12 120 GLU A C 1
ATOM 927 O O . GLU A 1 120 ? -11.927 -10.217 7.429 1.00 97.12 120 GLU A O 1
ATOM 932 N N . LEU A 1 121 ? -9.854 -9.638 6.744 1.00 97.19 121 LEU A N 1
ATOM 933 C CA . LEU A 1 121 ? -9.300 -9.408 8.080 1.00 97.19 121 LEU A CA 1
ATOM 934 C C . LEU A 1 121 ? -10.094 -8.357 8.870 1.00 97.19 121 LEU A C 1
ATOM 936 O O . LEU A 1 121 ? -10.323 -8.544 10.071 1.00 97.19 121 LEU A O 1
ATOM 940 N N . MET A 1 122 ? -10.601 -7.319 8.196 1.00 96.56 122 MET A N 1
ATOM 941 C CA . MET A 1 122 ? -11.384 -6.255 8.836 1.00 96.56 122 MET A CA 1
ATOM 942 C C . MET A 1 122 ? -12.618 -6.784 9.568 1.00 96.56 122 MET A C 1
ATOM 944 O O . MET A 1 122 ? -13.036 -6.203 10.562 1.00 96.56 122 MET A O 1
ATOM 948 N N . THR A 1 123 ? -13.181 -7.922 9.155 1.00 96.69 123 THR A N 1
ATOM 949 C CA . THR A 1 123 ? -14.308 -8.544 9.872 1.00 96.69 123 THR A CA 1
ATOM 950 C C . THR A 1 123 ? -13.940 -8.874 11.320 1.00 96.69 123 THR A C 1
ATOM 952 O O . THR A 1 123 ? -14.723 -8.640 12.243 1.00 96.69 123 THR A O 1
ATOM 955 N N . THR A 1 124 ? -12.733 -9.402 11.533 1.00 96.88 124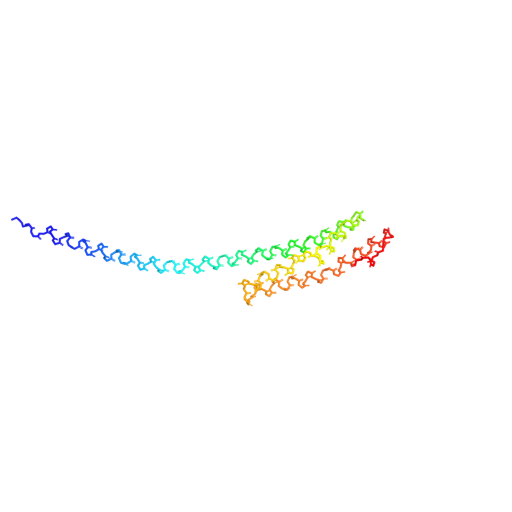 THR A N 1
ATOM 956 C CA . THR A 1 124 ? -12.233 -9.723 12.876 1.00 96.88 124 THR A CA 1
ATOM 957 C C . THR A 1 124 ? -11.870 -8.454 13.640 1.00 96.88 124 THR A C 1
ATOM 959 O O . THR A 1 124 ? -12.148 -8.355 14.835 1.00 96.88 124 THR A O 1
ATOM 962 N N . GLU A 1 125 ? -11.304 -7.464 12.954 1.00 97.94 125 GLU A N 1
ATOM 963 C CA . GLU A 1 125 ? -10.933 -6.175 13.543 1.00 97.94 125 GLU A CA 1
ATOM 964 C C . GLU A 1 125 ? -12.159 -5.392 14.033 1.00 97.94 125 GLU A C 1
ATOM 966 O O . GLU A 1 125 ? -12.203 -4.959 15.186 1.00 97.94 125 GLU A O 1
ATOM 971 N N . TYR A 1 126 ? -13.209 -5.309 13.214 1.00 96.19 126 TYR A N 1
ATOM 972 C CA . TYR A 1 126 ? -14.496 -4.730 13.591 1.00 96.19 126 TYR A CA 1
ATOM 973 C C . TYR A 1 126 ? -15.124 -5.437 14.777 1.00 96.19 126 TYR A C 1
ATOM 975 O O . TYR A 1 126 ? -15.604 -4.785 15.703 1.00 96.19 126 TYR A O 1
ATOM 983 N N . TYR A 1 127 ? -15.108 -6.769 14.775 1.00 96.19 127 TYR A N 1
ATOM 984 C CA . TYR A 1 127 ? -15.651 -7.530 15.888 1.00 96.19 127 TYR A CA 1
ATOM 985 C C . TYR A 1 127 ? -14.895 -7.243 17.191 1.00 96.19 127 TYR A C 1
ATOM 987 O O . TYR A 1 127 ? -15.522 -7.003 18.223 1.00 96.19 127 TYR A O 1
ATOM 995 N N . ALA A 1 128 ? -13.561 -7.198 17.144 1.00 96.50 128 ALA A N 1
ATOM 996 C CA . ALA A 1 128 ? -12.742 -6.861 18.301 1.00 96.50 128 ALA A CA 1
ATOM 997 C C . ALA A 1 128 ? -13.054 -5.451 18.828 1.00 96.50 128 ALA A C 1
ATOM 999 O O . ALA A 1 128 ? -13.291 -5.286 20.024 1.00 96.50 128 ALA A O 1
ATOM 1000 N N . MET A 1 129 ? -13.127 -4.445 17.951 1.00 95.56 129 MET A N 1
ATOM 1001 C CA . MET A 1 129 ? -13.460 -3.074 18.355 1.00 95.56 129 MET A CA 1
ATOM 1002 C C . MET A 1 129 ? -14.888 -2.952 18.898 1.00 95.56 129 MET A C 1
ATOM 1004 O O . MET A 1 129 ? -15.108 -2.240 19.877 1.00 95.56 129 MET A O 1
ATOM 1008 N N . ARG A 1 130 ? -15.848 -3.705 18.351 1.00 95.44 130 ARG A N 1
ATOM 1009 C CA . ARG A 1 130 ? -17.212 -3.773 18.894 1.00 95.44 130 ARG A CA 1
ATOM 1010 C C . ARG A 1 130 ? -17.224 -4.255 20.342 1.00 95.44 130 ARG A C 1
ATOM 1012 O O . ARG A 1 130 ? -17.868 -3.630 21.178 1.00 95.44 130 ARG A O 1
ATOM 1019 N N . LEU A 1 131 ? -16.481 -5.321 20.648 1.00 95.62 131 LEU A N 1
ATOM 1020 C CA . LEU A 1 131 ? -16.361 -5.837 22.016 1.00 95.62 131 LEU A CA 1
ATOM 1021 C C . LEU A 1 131 ? -15.729 -4.811 22.969 1.00 95.62 131 LEU A C 1
ATOM 1023 O O . LEU A 1 131 ? -16.134 -4.725 24.125 1.00 95.62 131 LEU A O 1
ATOM 1027 N N . VAL A 1 132 ? -14.772 -4.009 22.491 1.00 95.44 132 VAL A N 1
ATOM 1028 C CA . VAL A 1 132 ? -14.189 -2.902 23.270 1.00 95.44 132 VAL A CA 1
ATOM 1029 C C . VAL A 1 132 ? -15.242 -1.839 23.585 1.00 95.44 132 VAL A C 1
ATOM 1031 O O . VAL A 1 132 ? -15.359 -1.421 24.737 1.00 95.44 132 VAL A O 1
ATOM 1034 N N . CYS A 1 133 ? -16.038 -1.425 22.594 1.00 93.44 133 CYS A N 1
ATOM 1035 C CA . CYS A 1 133 ? -17.132 -0.474 22.802 1.00 93.44 133 CYS A CA 1
ATOM 1036 C C . CYS A 1 133 ? -18.154 -1.003 23.819 1.00 93.44 133 CYS A C 1
ATOM 1038 O O . CYS A 1 133 ? -18.484 -0.296 24.770 1.00 93.44 133 CYS A O 1
ATOM 1040 N N . GLU A 1 134 ? -18.590 -2.258 23.664 1.00 93.81 134 GLU A N 1
ATOM 1041 C CA . GLU A 1 134 ? -19.521 -2.927 24.582 1.00 93.81 134 GLU A CA 1
ATOM 1042 C C . GLU A 1 134 ? -18.975 -2.959 26.021 1.00 93.81 134 GLU A C 1
ATOM 1044 O O . GLU A 1 134 ? -19.691 -2.612 26.961 1.00 93.81 134 GLU A O 1
ATOM 1049 N N . ALA A 1 135 ? -17.696 -3.308 26.200 1.00 94.25 135 ALA A N 1
ATOM 1050 C CA . ALA A 1 135 ? -17.047 -3.345 27.512 1.00 94.25 135 ALA A CA 1
ATOM 1051 C C . ALA A 1 135 ? -16.942 -1.958 28.169 1.00 94.25 135 ALA A C 1
ATOM 1053 O O . ALA A 1 135 ? -17.067 -1.838 29.389 1.00 94.25 135 ALA A O 1
ATOM 1054 N N . ASN A 1 136 ? -16.756 -0.912 27.364 1.00 91.19 136 ASN A N 1
ATOM 1055 C CA . ASN A 1 136 ? -16.632 0.468 27.833 1.00 91.19 136 ASN A CA 1
ATOM 1056 C C . ASN A 1 136 ? -17.977 1.208 27.929 1.00 91.19 136 ASN A C 1
ATOM 1058 O O . ASN A 1 136 ? -17.995 2.391 28.272 1.00 91.19 136 ASN A O 1
ATOM 1062 N N . GLY A 1 137 ? -19.101 0.557 27.607 1.00 88.94 137 GLY A N 1
ATOM 1063 C CA . GLY A 1 137 ? -20.422 1.194 27.566 1.00 88.94 137 GLY A CA 1
ATOM 1064 C C . GLY A 1 137 ? -20.557 2.279 26.490 1.00 88.94 137 GLY A C 1
ATOM 1065 O O . GLY A 1 137 ? -21.410 3.157 26.608 1.00 88.94 137 GLY A O 1
ATOM 1066 N N . SER A 1 138 ? -19.698 2.247 25.470 1.00 84.62 138 SER A N 1
ATOM 1067 C CA . SER A 1 138 ? -19.746 3.146 24.313 1.00 84.62 138 SER A CA 1
ATOM 1068 C C . SER A 1 138 ? -20.615 2.537 23.215 1.00 84.62 138 SER A C 1
ATOM 1070 O O . SER A 1 138 ? -20.610 1.322 23.032 1.00 84.62 138 SER A O 1
ATOM 1072 N N . ASP A 1 139 ? -21.353 3.367 22.479 1.00 79.56 139 ASP A N 1
ATOM 1073 C CA . ASP A 1 139 ? -22.240 2.903 21.409 1.00 79.56 139 ASP A CA 1
ATOM 1074 C C . ASP A 1 139 ? -21.434 2.468 20.168 1.00 79.56 139 ASP A C 1
ATOM 1076 O O . ASP A 1 139 ? -20.774 3.311 19.552 1.00 79.56 139 ASP A O 1
ATOM 1080 N N . PRO A 1 140 ? -21.479 1.182 19.768 1.00 72.31 140 PRO A N 1
ATOM 1081 C CA . PRO A 1 140 ? -20.796 0.707 18.572 1.00 72.31 140 PRO A CA 1
ATOM 1082 C C . PRO A 1 140 ? -21.469 1.143 17.260 1.00 72.31 140 PRO A C 1
ATOM 1084 O O . PRO A 1 140 ? -20.910 0.926 16.198 1.00 72.31 140 PRO A O 1
ATOM 1087 N N . SER A 1 141 ? -22.682 1.703 17.295 1.00 71.56 141 SER A N 1
ATOM 1088 C CA . SER A 1 141 ? -23.420 2.108 16.086 1.00 71.56 141 SER A CA 1
ATOM 1089 C C . SER A 1 141 ? -23.030 3.486 15.541 1.00 71.56 141 SER A C 1
ATOM 1091 O O . SER A 1 141 ? -23.557 3.925 14.520 1.00 71.56 141 SER A O 1
ATOM 1093 N N . ALA A 1 142 ? -22.114 4.179 16.223 1.00 64.56 142 ALA A N 1
ATOM 1094 C CA . ALA A 1 142 ? -21.622 5.498 15.834 1.00 64.56 142 ALA A CA 1
ATOM 1095 C C . ALA A 1 142 ? -20.587 5.470 14.689 1.00 64.56 142 ALA A C 1
ATOM 1097 O O . ALA A 1 142 ? -20.157 6.534 14.239 1.00 64.56 142 ALA A O 1
ATOM 1098 N N . TRP A 1 143 ? -20.189 4.281 14.236 1.00 65.00 143 TRP A N 1
ATOM 1099 C CA . TRP A 1 143 ? -19.185 4.022 13.204 1.00 65.00 143 TRP A CA 1
ATOM 1100 C C . TRP A 1 143 ? -19.689 2.997 12.184 1.00 65.00 143 TRP A C 1
ATOM 1102 O O . TRP A 1 143 ? -19.150 3.006 11.053 1.00 65.00 143 TRP A O 1
#

Foldseek 3Di:
DDPPPPVVVVVVVVVVVVVVVVVVVVVVVVVVVVVVVVVLVVVLVVLLVVLLVQLVVLLVLLVVLLVCCLVPLDCVSVVVNVCCVPPVVSLVVSLVSNCVSDVDDPSSVVSVVSSVVSVVVVVVSLVSNVVSCVVVVHDSVVD

Radius of gyration: 30.97 Å; chains: 1; bounding box: 88×22×78 Å

Secondary structure (DSSP, 8-state):
--THHHHHHHHHHHHHHHHHHHHHHHHHHHHHHHHHHHHHHHHHHHHHHHHHHHHHHHHHHHHHHHHHHHHH--HHHHHHHHHIIIII-HHHHHHHHHHHH-SSSHHHHHHHHHHHHHHHHHHHHHHHHHHHHHHTT--GGG-

Sequence (143 aa):
MNRIRIRNICIASIVVTLMLALLSIGLFLKGQAQFEALQTATDTYVACEKDAQQLQTASNYLTEQTRLAAMTGESKYIDAYFNEVNSIKSREIAVQDLKSKINEGQAIDALQAANDLSYELMTTEYYAMRLVCEANGSDPSAW